Protein AF-A0A947QX89-F1 (afdb_monomer_lite)

pLDDT: mean 86.59, std 14.22, range [37.75, 97.88]

Radius of gyration: 25.09 Å; chains: 1; bounding box: 50×21×77 Å

Secondary structure (DSSP, 8-state):
-HHHHHHHHHHHHHHHHHHHHHHHHHHHHHHHHHTTPPPSSPTTPPPSS-TTTT-HHHHHHHHHTT--HHHHHHHTTS-HHHHHHHHHHHTTTTTTTT--

Structure (mmCIF, N/CA/C/O backbone):
data_AF-A0A947QX89-F1
#
_entry.id   AF-A0A947QX89-F1
#
loop_
_atom_site.group_PDB
_atom_site.id
_atom_site.type_symbol
_atom_site.label_atom_id
_atom_site.label_alt_id
_atom_site.label_comp_id
_atom_site.label_asym_id
_atom_site.label_entity_id
_atom_site.label_seq_id
_atom_site.pdbx_PDB_ins_code
_atom_site.Cartn_x
_atom_site.Cartn_y
_atom_site.Cartn_z
_atom_site.occupancy
_atom_site.B_iso_or_equiv
_atom_site.auth_seq_id
_atom_site.auth_comp_id
_atom_site.auth_asym_id
_atom_site.auth_atom_id
_atom_site.pdbx_PDB_model_num
ATOM 1 N N . MET A 1 1 ? 12.830 3.982 -47.488 1.00 55.09 1 MET A N 1
ATOM 2 C CA . MET A 1 1 ? 13.359 2.860 -46.670 1.00 55.09 1 MET A CA 1
ATOM 3 C C . MET A 1 1 ? 14.184 3.315 -45.463 1.00 55.09 1 MET A C 1
ATOM 5 O O . MET A 1 1 ? 14.110 2.654 -44.438 1.00 55.09 1 MET A O 1
ATOM 9 N N . ASN A 1 2 ? 14.902 4.443 -45.535 1.00 71.06 2 ASN A N 1
ATOM 10 C CA . ASN A 1 2 ? 15.847 4.878 -44.492 1.00 71.06 2 ASN A CA 1
ATOM 11 C C . ASN A 1 2 ? 15.210 5.233 -43.124 1.00 71.06 2 ASN A C 1
ATOM 13 O O . ASN A 1 2 ? 15.754 4.911 -42.073 1.00 71.06 2 ASN A O 1
ATOM 17 N N . SER A 1 3 ? 14.009 5.823 -43.112 1.00 82.25 3 SER A N 1
ATOM 18 C CA . SER A 1 3 ? 13.340 6.254 -41.871 1.00 82.25 3 SER A CA 1
ATOM 19 C C . SER A 1 3 ? 12.879 5.105 -40.962 1.00 82.25 3 SER A C 1
ATOM 21 O O . SER A 1 3 ? 12.904 5.249 -39.743 1.00 82.25 3 SER A O 1
ATOM 23 N N . LYS A 1 4 ? 12.497 3.948 -41.526 1.00 83.44 4 LYS A N 1
ATOM 24 C CA . LYS A 1 4 ? 12.044 2.781 -40.743 1.00 83.44 4 LYS A CA 1
ATOM 25 C C . LYS A 1 4 ? 13.196 2.104 -39.989 1.00 83.44 4 LYS A C 1
ATOM 27 O O . LYS A 1 4 ? 13.013 1.697 -38.848 1.00 83.44 4 LYS A O 1
ATOM 32 N N . VAL A 1 5 ? 14.377 2.022 -40.606 1.00 90.19 5 VAL A N 1
ATOM 33 C CA . VAL A 1 5 ? 15.581 1.439 -39.984 1.00 90.19 5 VAL A CA 1
ATOM 34 C C . VAL A 1 5 ? 16.107 2.344 -38.869 1.00 90.19 5 VAL A C 1
ATOM 36 O O . VAL A 1 5 ? 16.426 1.859 -37.788 1.00 90.19 5 VAL A O 1
ATOM 39 N N . LEU A 1 6 ? 16.116 3.663 -39.090 1.00 91.31 6 LEU A N 1
ATOM 40 C CA . LEU A 1 6 ? 16.498 4.634 -38.061 1.00 91.31 6 LEU A CA 1
ATOM 41 C C . LEU A 1 6 ? 15.557 4.588 -36.851 1.00 91.31 6 LEU A C 1
ATOM 43 O O . LEU A 1 6 ? 16.025 4.522 -35.718 1.00 91.31 6 LEU A O 1
ATOM 47 N N . ALA A 1 7 ? 14.240 4.553 -37.075 1.00 91.50 7 ALA A N 1
ATOM 48 C CA . ALA A 1 7 ? 13.265 4.436 -35.990 1.00 91.50 7 ALA A CA 1
ATOM 49 C C . ALA A 1 7 ? 13.464 3.153 -35.161 1.00 91.50 7 ALA A C 1
ATOM 51 O O . ALA A 1 7 ? 13.367 3.188 -33.935 1.00 91.50 7 ALA A O 1
ATOM 52 N N . PHE A 1 8 ? 13.800 2.036 -35.813 1.00 93.06 8 PHE A N 1
ATOM 53 C CA . PHE A 1 8 ? 14.114 0.780 -35.133 1.00 93.06 8 PHE A CA 1
ATOM 54 C C . PHE A 1 8 ? 15.395 0.876 -34.292 1.00 93.06 8 PHE A C 1
ATOM 56 O O . PHE A 1 8 ? 15.389 0.493 -33.123 1.00 93.06 8 PHE A O 1
ATOM 63 N N . ALA A 1 9 ? 16.469 1.449 -34.843 1.00 94.62 9 ALA A N 1
ATOM 64 C CA . ALA A 1 9 ? 17.724 1.643 -34.121 1.00 94.62 9 ALA A CA 1
ATOM 65 C C . ALA A 1 9 ? 17.549 2.546 -32.886 1.00 94.62 9 ALA A C 1
ATOM 67 O O . ALA A 1 9 ? 18.046 2.217 -31.810 1.00 94.62 9 ALA A O 1
ATOM 68 N N . PHE A 1 10 ? 16.794 3.644 -32.999 1.00 94.19 10 PHE A N 1
ATOM 69 C CA . PHE A 1 10 ? 16.482 4.498 -31.849 1.00 94.19 10 PHE A CA 1
ATOM 70 C C . PHE A 1 10 ? 15.597 3.794 -30.816 1.00 94.19 10 PHE A C 1
ATOM 72 O O . PHE A 1 10 ? 15.828 3.953 -29.619 1.00 94.19 10 PHE A O 1
ATOM 79 N N . GLY A 1 11 ? 14.631 2.980 -31.253 1.00 95.38 11 GLY A N 1
ATOM 80 C CA . GLY A 1 11 ? 13.810 2.165 -30.356 1.00 95.38 11 GLY A CA 1
ATOM 81 C C . GLY A 1 11 ? 14.643 1.184 -29.527 1.00 95.38 11 GLY A C 1
ATOM 82 O O . GLY A 1 11 ? 14.487 1.125 -28.308 1.00 95.38 11 GLY A O 1
ATOM 83 N N . LEU A 1 12 ? 15.578 0.477 -30.170 1.00 96.50 12 LEU A N 1
ATOM 84 C CA . LEU A 1 12 ? 16.503 -0.432 -29.488 1.00 96.50 12 LEU A CA 1
ATOM 85 C C . LEU A 1 12 ? 17.438 0.311 -28.530 1.00 96.50 12 LEU A C 1
ATOM 87 O O . LEU A 1 12 ? 17.596 -0.107 -27.384 1.00 96.50 12 LEU A O 1
ATOM 91 N N . SER A 1 13 ? 18.022 1.428 -28.967 1.00 96.44 13 SER A N 1
ATOM 92 C CA . SER A 1 13 ? 18.896 2.248 -28.121 1.00 96.44 13 SER A CA 1
ATOM 93 C C . SER A 1 13 ? 18.170 2.751 -26.872 1.00 96.44 13 SER A C 1
ATOM 95 O O . SER A 1 13 ? 18.695 2.619 -25.767 1.00 96.44 13 SER A O 1
ATOM 97 N N . ALA A 1 14 ? 16.935 3.242 -27.016 1.00 96.75 14 ALA A N 1
ATOM 98 C CA . ALA A 1 14 ? 16.117 3.696 -25.891 1.00 96.75 14 ALA A CA 1
ATOM 99 C C . ALA A 1 14 ? 15.760 2.555 -24.920 1.00 96.75 14 ALA A C 1
ATOM 101 O O . ALA A 1 14 ? 15.693 2.754 -23.703 1.00 96.75 14 ALA A O 1
ATOM 102 N N . GLU A 1 15 ? 15.533 1.341 -25.427 1.00 96.75 15 GLU A N 1
ATOM 103 C CA . GLU A 1 15 ? 15.290 0.177 -24.577 1.00 96.75 15 GLU A CA 1
ATOM 104 C C . GLU A 1 15 ? 16.544 -0.231 -23.791 1.00 96.75 15 GLU A C 1
ATOM 106 O O . GLU A 1 15 ? 16.460 -0.475 -22.583 1.00 96.75 15 GLU A O 1
ATOM 111 N N . ILE A 1 16 ? 17.704 -0.273 -24.453 1.00 96.94 16 ILE A N 1
ATOM 112 C CA . ILE A 1 16 ? 18.988 -0.585 -23.816 1.00 96.94 16 ILE A CA 1
ATOM 113 C C . ILE A 1 16 ? 19.294 0.445 -22.729 1.00 96.94 16 ILE A C 1
ATOM 115 O O . ILE A 1 16 ? 19.616 0.064 -21.605 1.00 96.94 16 ILE A O 1
ATOM 119 N N . GLU A 1 17 ? 19.124 1.735 -23.015 1.00 97.19 17 GLU A N 1
ATOM 120 C CA . GLU A 1 17 ? 19.342 2.803 -22.039 1.00 97.19 17 GLU A CA 1
ATOM 121 C C . GLU A 1 17 ? 18.461 2.622 -20.795 1.00 97.19 17 GLU A C 1
ATOM 123 O O . GLU A 1 17 ? 18.960 2.630 -19.666 1.00 97.19 17 GLU A O 1
ATOM 128 N N . ARG A 1 18 ? 17.158 2.364 -20.976 1.00 96.88 18 ARG A N 1
ATOM 129 C CA . ARG A 1 18 ? 16.239 2.108 -19.856 1.00 96.88 18 ARG A CA 1
ATOM 130 C C . ARG A 1 18 ? 16.696 0.918 -19.009 1.00 96.88 18 ARG A C 1
ATOM 132 O O . ARG A 1 18 ? 16.640 0.984 -17.777 1.00 96.88 18 ARG A O 1
ATOM 139 N N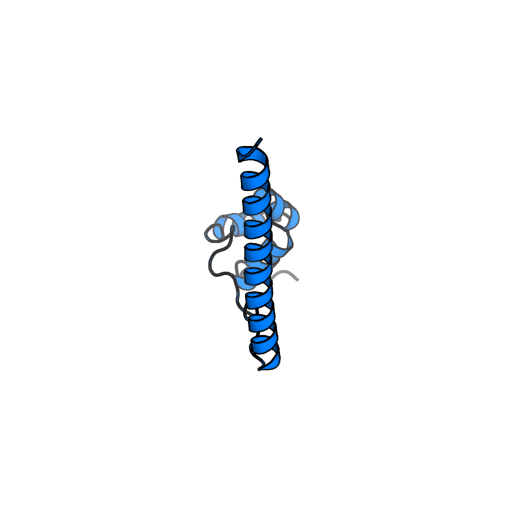 . ARG A 1 19 ? 17.152 -0.163 -19.651 1.00 97.31 19 ARG A N 1
ATOM 140 C CA . ARG A 1 19 ? 17.687 -1.349 -18.963 1.00 97.31 19 ARG A CA 1
ATOM 141 C C . ARG A 1 19 ? 18.960 -1.009 -18.183 1.00 97.31 19 ARG A C 1
ATOM 143 O O . ARG A 1 19 ? 19.048 -1.390 -17.019 1.00 97.31 19 ARG A O 1
ATOM 150 N N . LEU A 1 20 ? 19.886 -0.243 -18.763 1.00 97.62 20 LEU A N 1
ATOM 151 C CA . LEU A 1 20 ? 21.124 0.190 -18.103 1.00 97.62 20 LEU A CA 1
ATOM 152 C C . LEU A 1 20 ? 20.851 1.093 -16.890 1.00 97.62 20 LEU A C 1
ATOM 154 O O . LEU A 1 20 ? 21.456 0.911 -15.832 1.00 97.62 20 LEU A O 1
ATOM 158 N N . ILE A 1 21 ? 19.894 2.022 -16.994 1.00 97.12 21 ILE A N 1
ATOM 159 C CA . ILE A 1 21 ? 19.456 2.857 -15.863 1.00 97.12 21 ILE A CA 1
ATOM 160 C C . ILE A 1 21 ? 18.898 1.974 -14.741 1.00 97.12 21 ILE A C 1
ATOM 162 O O . ILE A 1 21 ? 19.280 2.121 -13.577 1.00 97.12 21 ILE A O 1
ATOM 166 N N . SER A 1 22 ? 18.026 1.022 -15.084 1.00 97.69 22 SER A N 1
ATOM 167 C CA . SER A 1 22 ? 17.460 0.082 -14.116 1.00 97.69 22 SER A CA 1
ATOM 168 C C . SER A 1 22 ? 18.552 -0.745 -13.429 1.00 97.69 22 SER A C 1
ATOM 170 O O . SER A 1 22 ? 18.624 -0.738 -12.199 1.00 97.69 22 SER A O 1
ATOM 172 N N . GLN A 1 23 ? 19.455 -1.366 -14.196 1.00 97.88 23 GLN A N 1
ATOM 173 C CA . GLN A 1 23 ? 20.585 -2.149 -13.678 1.00 97.88 23 GLN A CA 1
ATOM 174 C C . GLN A 1 23 ? 21.428 -1.339 -12.691 1.00 97.88 23 GLN A C 1
ATOM 176 O O . GLN A 1 23 ? 21.597 -1.755 -11.544 1.00 97.88 23 GLN A O 1
ATOM 181 N N . ARG A 1 24 ? 21.833 -0.123 -13.075 1.00 97.44 24 ARG A N 1
ATOM 182 C CA . ARG A 1 24 ? 22.610 0.779 -12.216 1.00 97.44 24 ARG A CA 1
ATOM 183 C C . ARG A 1 24 ? 21.916 1.059 -10.881 1.00 97.44 24 ARG A C 1
ATOM 185 O O . ARG A 1 24 ? 22.559 1.066 -9.829 1.00 97.44 24 ARG A O 1
ATOM 192 N N . THR A 1 25 ? 20.603 1.304 -10.893 1.00 97.06 25 THR A N 1
ATOM 193 C CA . THR A 1 25 ? 19.848 1.557 -9.652 1.00 97.06 25 THR A CA 1
ATOM 194 C C . THR A 1 25 ? 19.715 0.309 -8.784 1.00 97.06 25 THR A C 1
ATOM 196 O O . THR A 1 25 ? 19.873 0.400 -7.565 1.00 97.06 25 THR A O 1
ATOM 199 N N . MET A 1 26 ? 19.483 -0.859 -9.387 1.00 96.56 26 MET A N 1
ATOM 200 C CA . MET A 1 26 ? 19.376 -2.128 -8.667 1.00 96.56 26 MET A CA 1
ATOM 201 C C . MET A 1 26 ? 20.693 -2.501 -7.989 1.00 96.56 26 MET A C 1
ATOM 203 O O . MET A 1 26 ? 20.689 -2.849 -6.810 1.00 96.56 26 MET A O 1
ATOM 207 N N . GLU A 1 27 ? 21.819 -2.358 -8.686 1.00 97.12 27 GLU A N 1
ATOM 208 C CA . GLU A 1 27 ? 23.153 -2.604 -8.133 1.00 97.12 27 GLU A CA 1
ATOM 209 C C . GLU A 1 27 ? 23.464 -1.660 -6.965 1.00 97.12 27 GLU A C 1
ATOM 211 O O . GLU A 1 27 ? 23.902 -2.099 -5.897 1.00 97.12 27 GLU A O 1
ATOM 216 N N . ALA A 1 28 ? 23.154 -0.366 -7.110 1.00 96.56 28 ALA A N 1
ATOM 217 C CA . ALA A 1 28 ? 23.339 0.611 -6.041 1.00 96.56 28 ALA A CA 1
ATOM 218 C C . ALA A 1 28 ? 22.465 0.311 -4.806 1.00 96.56 28 ALA A C 1
ATOM 220 O O . ALA A 1 28 ? 22.926 0.468 -3.670 1.00 96.56 28 ALA A O 1
ATOM 221 N N . LEU A 1 29 ? 21.214 -0.125 -5.004 1.00 97.00 29 LEU A N 1
ATOM 222 C CA . LEU A 1 29 ? 20.318 -0.545 -3.922 1.00 97.00 29 LEU A CA 1
ATOM 223 C C . LEU A 1 29 ? 20.805 -1.836 -3.257 1.00 97.00 29 LEU A C 1
ATOM 225 O O . LEU A 1 29 ? 20.814 -1.917 -2.028 1.00 97.00 29 LEU A O 1
ATOM 229 N N . ALA A 1 30 ? 21.253 -2.817 -4.041 1.00 96.00 30 ALA A N 1
ATOM 230 C CA . ALA A 1 30 ? 21.813 -4.064 -3.536 1.00 96.00 30 ALA A CA 1
ATOM 231 C C . ALA A 1 30 ? 23.054 -3.803 -2.674 1.00 96.00 30 ALA A C 1
ATOM 233 O O . ALA A 1 30 ? 23.160 -4.351 -1.577 1.00 96.00 30 ALA A O 1
ATOM 234 N N . ARG A 1 31 ? 23.942 -2.902 -3.114 1.00 96.94 31 ARG A N 1
ATOM 235 C CA . ARG A 1 31 ? 25.096 -2.455 -2.326 1.00 96.94 31 ARG A CA 1
ATOM 236 C C . ARG A 1 31 ? 24.665 -1.805 -1.008 1.00 96.94 31 ARG A C 1
ATOM 238 O O . ARG A 1 31 ? 25.094 -2.259 0.045 1.00 96.94 31 ARG A O 1
ATOM 245 N N . LYS A 1 32 ? 23.743 -0.833 -1.037 1.00 95.75 32 LYS A N 1
ATOM 246 C CA . LYS A 1 32 ? 23.222 -0.183 0.186 1.00 95.75 32 LYS A CA 1
ATOM 247 C C . LYS A 1 32 ? 22.581 -1.177 1.159 1.00 95.75 32 LYS A C 1
ATOM 249 O O . LYS A 1 32 ? 22.731 -1.040 2.369 1.00 95.75 32 LYS A O 1
ATOM 254 N N . LYS A 1 33 ? 21.875 -2.187 0.644 1.00 94.81 33 LYS A N 1
ATOM 255 C CA . LYS A 1 33 ? 21.302 -3.262 1.462 1.00 94.81 33 LYS A CA 1
ATOM 256 C C . LYS A 1 33 ? 22.396 -4.124 2.108 1.00 94.81 33 LYS A C 1
ATOM 258 O O . LYS A 1 33 ? 22.257 -4.458 3.280 1.00 94.81 33 LYS A O 1
ATOM 263 N N . LYS A 1 34 ? 23.474 -4.449 1.378 1.00 95.19 34 LYS A N 1
ATOM 264 C CA . LYS A 1 34 ? 24.652 -5.167 1.912 1.00 95.19 34 LYS A CA 1
ATOM 265 C C . LYS A 1 34 ? 25.395 -4.358 2.981 1.00 95.19 34 LYS A C 1
ATOM 267 O O . LYS A 1 34 ? 25.819 -4.931 3.971 1.00 95.19 34 LYS A O 1
ATOM 272 N N . GLU A 1 35 ? 25.465 -3.038 2.830 1.00 96.25 35 GLU A N 1
ATOM 273 C CA . GLU A 1 35 ? 25.996 -2.099 3.836 1.00 96.25 35 GLU A CA 1
ATOM 274 C C . GLU A 1 35 ? 25.092 -1.970 5.085 1.00 96.25 35 GLU A C 1
ATOM 276 O O . GLU A 1 35 ? 25.373 -1.184 5.985 1.00 96.25 35 GLU A O 1
ATOM 281 N N . GLY A 1 36 ? 23.975 -2.705 5.153 1.00 92.44 36 GLY A N 1
ATOM 282 C CA . GLY A 1 36 ? 23.065 -2.705 6.300 1.00 92.44 36 GLY A CA 1
ATOM 283 C C . GLY A 1 36 ? 22.039 -1.568 6.299 1.00 92.44 36 GLY A C 1
ATOM 284 O O . GLY A 1 36 ? 21.228 -1.460 7.224 1.00 92.44 36 GLY A O 1
ATOM 285 N N . LYS A 1 37 ? 22.000 -0.731 5.253 1.00 92.12 37 LYS A N 1
ATOM 286 C CA . LYS A 1 37 ? 20.983 0.318 5.133 1.00 92.12 37 LYS A CA 1
ATOM 287 C C . LYS A 1 37 ? 19.618 -0.308 4.840 1.00 92.12 37 LYS A C 1
ATOM 289 O O . LYS A 1 37 ? 19.425 -0.991 3.834 1.00 92.12 37 LYS A O 1
ATOM 294 N N . LYS A 1 38 ? 18.634 -0.029 5.701 1.00 89.88 38 LYS A N 1
ATOM 295 C CA . LYS A 1 38 ? 17.241 -0.449 5.487 1.00 89.88 38 LYS A CA 1
ATOM 296 C C . LYS A 1 38 ? 16.655 0.297 4.288 1.00 89.88 38 LYS A C 1
ATOM 298 O O . LYS A 1 38 ? 16.610 1.526 4.277 1.00 89.88 38 LYS A O 1
ATOM 303 N N . LEU A 1 39 ? 16.209 -0.459 3.289 1.00 90.81 39 LEU A N 1
ATOM 304 C CA . LEU A 1 39 ? 15.460 0.062 2.149 1.00 90.81 39 LEU A CA 1
ATOM 305 C C . LEU A 1 39 ? 13.959 0.075 2.469 1.00 90.81 39 LEU A C 1
ATOM 307 O O . LEU A 1 39 ? 13.472 -0.761 3.230 1.00 90.81 39 LEU A O 1
ATOM 311 N N . GLY A 1 40 ? 13.226 1.004 1.857 1.00 90.75 40 GLY A N 1
ATOM 312 C CA . GLY A 1 40 ? 11.781 1.138 2.035 1.00 90.75 40 GLY A CA 1
ATOM 313 C C . GLY A 1 40 ? 11.379 1.965 3.259 1.00 90.75 40 GLY A C 1
ATOM 314 O O . GLY A 1 40 ? 12.149 2.771 3.781 1.00 90.75 40 GLY A O 1
ATOM 315 N N . ARG A 1 41 ? 10.123 1.803 3.687 1.00 90.50 41 ARG A N 1
ATOM 316 C CA . ARG A 1 41 ? 9.530 2.583 4.779 1.00 90.50 41 ARG A CA 1
ATOM 317 C C . ARG A 1 41 ? 10.120 2.165 6.136 1.00 90.50 41 ARG A C 1
ATOM 319 O O . ARG A 1 41 ? 10.173 0.968 6.420 1.00 90.50 41 ARG A O 1
ATOM 326 N N . PRO A 1 42 ? 10.511 3.115 7.005 1.00 89.44 42 PRO A N 1
ATOM 327 C CA . PRO A 1 42 ? 11.045 2.782 8.320 1.00 89.44 42 PRO A CA 1
ATOM 328 C C . PRO A 1 42 ? 10.024 2.028 9.183 1.00 89.44 42 PRO A C 1
ATOM 330 O O . PRO A 1 42 ? 8.826 2.330 9.176 1.00 89.44 42 PRO A O 1
ATOM 333 N N . LYS A 1 43 ? 10.509 1.042 9.950 1.00 84.38 43 LYS A N 1
ATOM 334 C CA . LYS A 1 43 ? 9.682 0.235 10.860 1.00 84.38 43 LYS A CA 1
ATOM 335 C C . LYS A 1 43 ? 8.996 1.143 11.883 1.00 84.38 43 LYS A C 1
ATOM 337 O O . LYS A 1 43 ? 9.635 2.018 12.454 1.00 84.38 43 LYS A O 1
ATOM 342 N N . GLY A 1 44 ? 7.701 0.925 12.104 1.00 82.38 44 GLY A N 1
ATOM 343 C CA . GLY A 1 44 ? 6.903 1.703 13.057 1.00 82.38 44 GLY A CA 1
ATOM 344 C C . GLY A 1 44 ? 6.496 3.094 12.565 1.00 82.38 44 GLY A C 1
ATOM 345 O O . GLY A 1 44 ? 5.725 3.768 13.238 1.00 82.38 44 GLY A O 1
ATOM 346 N N . SER A 1 45 ? 6.947 3.527 11.383 1.00 81.31 45 SER A N 1
ATOM 347 C CA . SER A 1 45 ? 6.494 4.793 10.815 1.00 81.31 45 SER A CA 1
ATOM 348 C C . SER A 1 45 ? 5.036 4.686 10.389 1.00 81.31 45 SER A C 1
ATOM 350 O O . SER A 1 45 ? 4.688 3.897 9.507 1.00 81.31 45 SER A O 1
ATOM 352 N N . LEU A 1 46 ? 4.184 5.508 10.994 1.00 79.25 46 LEU A N 1
ATOM 353 C CA . LEU A 1 46 ? 2.763 5.636 10.684 1.00 79.25 46 LEU A CA 1
ATOM 354 C C . LEU A 1 46 ? 2.531 6.778 9.696 1.00 79.25 46 LEU A C 1
ATOM 356 O O . LEU A 1 46 ? 3.309 7.728 9.619 1.00 79.25 46 LEU A O 1
ATOM 360 N N . THR A 1 47 ? 1.487 6.657 8.877 1.00 81.56 47 THR A N 1
ATOM 361 C CA . THR A 1 47 ? 1.205 7.680 7.868 1.00 81.56 47 THR A CA 1
ATOM 362 C C . THR A 1 47 ? 0.581 8.862 8.595 1.00 81.56 47 THR A C 1
ATOM 364 O O . THR A 1 47 ? -0.446 8.691 9.246 1.00 81.56 47 THR A O 1
ATOM 367 N N . LYS A 1 48 ? 1.198 10.046 8.501 1.00 79.31 48 LYS A N 1
ATOM 368 C CA . LYS A 1 48 ? 0.714 11.254 9.194 1.00 79.31 48 LYS A CA 1
ATOM 369 C C . LYS A 1 48 ? -0.709 11.627 8.763 1.00 79.31 48 LYS A C 1
ATOM 371 O O . LYS A 1 48 ? -1.533 11.976 9.602 1.00 79.31 48 LYS A O 1
ATOM 376 N N . ILE A 1 49 ? -0.981 11.503 7.464 1.00 84.31 49 ILE A N 1
ATOM 377 C CA . ILE A 1 49 ? -2.262 11.831 6.838 1.00 84.31 49 ILE A CA 1
ATOM 378 C C . ILE A 1 49 ? -2.806 10.571 6.171 1.00 84.31 49 ILE A C 1
ATOM 380 O O . ILE A 1 49 ? -2.165 9.971 5.311 1.00 84.31 49 ILE A O 1
ATOM 384 N N . THR A 1 50 ? -3.992 10.156 6.587 1.00 87.44 50 THR A N 1
ATOM 385 C CA . THR A 1 50 ? -4.726 9.025 6.018 1.00 87.44 50 THR A CA 1
ATOM 386 C C . THR A 1 50 ? -6.035 9.525 5.419 1.00 87.44 50 THR A C 1
ATOM 388 O O . THR A 1 50 ? -6.471 10.631 5.719 1.00 87.44 50 THR A O 1
ATOM 391 N N . LYS A 1 51 ? -6.721 8.688 4.634 1.00 88.06 51 LYS A N 1
ATOM 392 C CA . LYS A 1 51 ? -8.069 8.998 4.117 1.00 88.06 51 LYS A CA 1
ATOM 393 C C . LYS A 1 51 ? -9.112 9.280 5.214 1.00 88.06 51 LYS A C 1
ATOM 395 O O . LYS A 1 51 ? -10.168 9.829 4.920 1.00 88.06 51 LYS A O 1
ATOM 400 N N . LEU A 1 52 ? -8.831 8.855 6.447 1.00 88.44 52 LEU A N 1
ATOM 401 C CA . LEU A 1 52 ? -9.700 9.012 7.615 1.00 88.44 52 LEU A CA 1
ATOM 402 C C . LEU A 1 52 ? -9.283 10.194 8.505 1.00 88.44 52 LEU A C 1
ATOM 404 O O . LEU A 1 52 ? -9.982 10.521 9.459 1.00 88.44 52 LEU A O 1
ATOM 408 N N . THR A 1 53 ? -8.154 10.846 8.210 1.00 88.56 53 THR A N 1
ATOM 409 C CA . THR A 1 53 ? -7.701 12.027 8.952 1.00 88.56 53 THR A CA 1
ATOM 410 C C . THR A 1 53 ? -8.727 13.152 8.800 1.00 88.56 53 THR A C 1
ATOM 412 O O . THR A 1 53 ? -9.138 13.456 7.684 1.00 88.56 53 THR A O 1
ATOM 415 N N . GLY A 1 54 ? -9.164 13.734 9.921 1.00 88.56 54 GLY A N 1
ATOM 416 C CA . GLY A 1 54 ? -10.228 14.747 9.959 1.00 88.56 54 GLY A CA 1
ATOM 417 C C . GLY A 1 54 ? -11.659 14.192 9.997 1.00 88.56 54 GLY A C 1
ATOM 418 O O . GLY A 1 54 ? -12.597 14.961 10.160 1.00 88.56 54 GLY A O 1
ATOM 41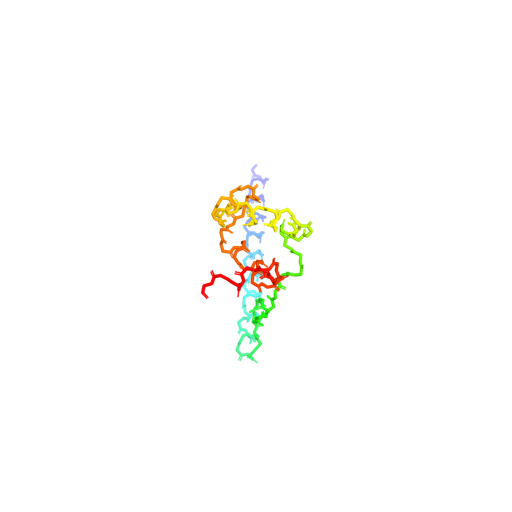9 N N . LYS A 1 55 ? -11.849 12.868 9.903 1.00 89.56 55 LYS A N 1
ATOM 420 C CA . LYS A 1 55 ? -13.167 12.202 9.989 1.00 89.56 55 LYS A CA 1
ATOM 421 C C . LYS A 1 55 ? -13.415 11.544 11.348 1.00 89.56 55 LYS A C 1
ATOM 423 O O . LYS A 1 55 ? -14.215 10.623 11.479 1.00 89.56 55 LYS A O 1
ATOM 428 N N . GLU A 1 56 ? -12.691 11.992 12.366 1.00 88.75 56 GLU A N 1
ATOM 429 C CA . GLU A 1 56 ? -12.638 11.363 13.690 1.00 88.75 56 GLU A CA 1
ATOM 430 C C . GLU A 1 56 ? -14.004 11.402 14.382 1.00 88.75 56 GLU A C 1
ATOM 432 O O . GLU A 1 56 ? -14.475 10.373 14.862 1.00 88.75 56 GLU A O 1
ATOM 437 N N . ASN A 1 57 ? -14.684 12.550 14.331 1.00 88.31 57 ASN A N 1
ATOM 438 C CA . ASN A 1 57 ? -16.014 12.733 14.917 1.00 88.31 57 ASN A CA 1
ATOM 439 C C . ASN A 1 57 ? -17.083 11.875 1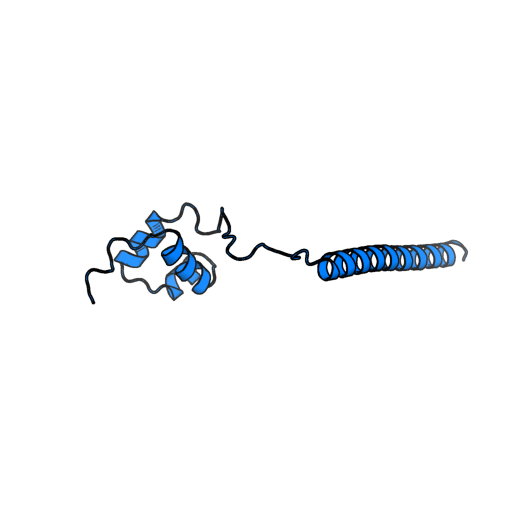4.227 1.00 88.31 57 ASN A C 1
ATOM 441 O O . ASN A 1 57 ? -17.929 11.283 14.891 1.00 88.31 57 ASN A O 1
ATOM 445 N N . GLU A 1 58 ? -17.031 11.771 12.898 1.00 91.06 58 GLU A N 1
ATOM 446 C CA . GLU A 1 58 ? -17.979 10.967 12.122 1.00 91.06 58 GLU A CA 1
ATOM 447 C C . GLU A 1 58 ? -17.803 9.471 12.416 1.00 91.06 58 GLU A C 1
ATOM 449 O O . GLU A 1 58 ? -18.773 8.754 12.657 1.00 91.06 58 GLU A O 1
ATOM 454 N N . ILE A 1 59 ? -16.552 9.004 12.478 1.00 89.88 59 ILE A N 1
ATOM 455 C CA . ILE A 1 59 ? -16.231 7.625 12.859 1.00 89.88 59 ILE A CA 1
ATOM 456 C C . ILE A 1 59 ? -16.679 7.351 14.298 1.00 89.88 59 ILE A C 1
ATOM 458 O O . ILE A 1 59 ? -17.251 6.294 14.551 1.00 89.88 59 ILE A O 1
ATOM 462 N N . LYS A 1 60 ? -16.474 8.296 15.225 1.00 89.25 60 LYS A N 1
ATOM 463 C CA . LYS A 1 60 ? -16.932 8.175 16.614 1.00 89.25 60 LYS A CA 1
ATOM 464 C C . LYS A 1 60 ? -18.455 8.027 16.695 1.00 89.25 60 LYS A C 1
ATOM 466 O O . LYS A 1 60 ? -18.930 7.077 17.308 1.00 89.25 60 LYS A O 1
ATOM 471 N N . LEU A 1 61 ? -19.209 8.871 15.989 1.00 90.44 61 LEU A N 1
ATOM 472 C CA . LEU A 1 61 ? -20.673 8.794 15.932 1.00 90.44 61 LEU A CA 1
ATOM 473 C C . LEU A 1 61 ? -21.164 7.452 15.363 1.00 90.44 61 LEU A C 1
ATOM 475 O O . LEU A 1 61 ? -22.139 6.878 15.847 1.00 90.44 61 LEU A O 1
ATOM 479 N N . LEU A 1 62 ? -20.502 6.931 14.326 1.00 90.81 62 LEU A N 1
ATOM 480 C CA . LEU A 1 62 ? -20.841 5.626 13.750 1.00 90.81 62 LEU A CA 1
ATOM 481 C C . LEU A 1 62 ? -20.561 4.479 14.732 1.00 90.81 62 LEU A C 1
ATOM 483 O O . LEU A 1 62 ? -21.346 3.532 14.802 1.00 90.81 62 LEU A O 1
ATOM 487 N N . LEU A 1 63 ? -19.480 4.568 15.509 1.00 89.00 63 LEU A N 1
ATOM 488 C CA . LEU A 1 63 ? -19.165 3.592 16.554 1.00 89.00 63 LEU A CA 1
ATOM 489 C C . LEU A 1 63 ? -20.178 3.643 17.707 1.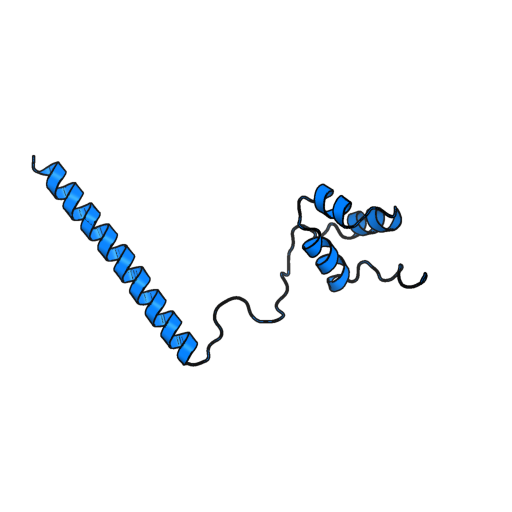00 89.00 63 LEU A C 1
ATOM 491 O O . LEU A 1 63 ? -20.641 2.590 18.137 1.00 89.00 63 LEU A O 1
ATOM 495 N N . GLU A 1 64 ? -20.584 4.837 18.151 1.00 88.69 64 GLU A N 1
ATOM 496 C CA . GLU A 1 64 ? -21.634 5.028 19.169 1.00 88.69 64 GLU A CA 1
ATOM 497 C C . GLU A 1 64 ? -22.976 4.431 18.720 1.00 88.69 64 GLU A C 1
ATOM 499 O O . GLU A 1 64 ? -23.669 3.773 19.494 1.00 88.69 64 GLU A O 1
ATOM 504 N N . LYS A 1 65 ? -23.300 4.551 17.427 1.00 91.50 65 LYS A N 1
ATOM 505 C CA . LYS A 1 65 ? -24.468 3.908 16.800 1.00 91.50 65 LYS A CA 1
ATOM 506 C C . LYS A 1 65 ? -24.317 2.390 16.604 1.00 91.50 65 LYS A C 1
ATOM 508 O O . LYS A 1 65 ? -25.137 1.785 15.916 1.00 91.50 65 LYS A O 1
ATOM 513 N N . LYS A 1 66 ? -23.275 1.764 17.167 1.00 89.12 66 LYS A N 1
ATOM 514 C CA . LYS A 1 66 ? -22.949 0.330 17.041 1.00 89.12 66 LYS A CA 1
ATOM 515 C C . LYS A 1 66 ? -22.798 -0.142 15.588 1.00 89.12 66 LYS A C 1
ATOM 517 O O . LYS A 1 66 ? -22.995 -1.319 15.278 1.00 89.12 66 LYS A O 1
ATOM 522 N N . VAL A 1 67 ? -22.412 0.753 14.674 1.00 90.56 67 VAL A N 1
ATOM 523 C CA . VAL A 1 67 ? -22.135 0.380 13.284 1.00 90.56 67 VAL A CA 1
ATOM 524 C C . VAL A 1 67 ? -20.853 -0.448 13.239 1.00 90.56 67 VAL A C 1
ATOM 526 O O . VAL A 1 67 ? -19.807 -0.057 13.755 1.00 90.56 67 VAL A O 1
ATOM 529 N N . SER A 1 68 ? -20.914 -1.609 12.585 1.00 92.06 68 SER A N 1
ATOM 530 C CA . SER A 1 68 ? -19.746 -2.486 12.477 1.00 92.06 68 SER A CA 1
ATOM 531 C C . SER A 1 68 ? -18.573 -1.804 11.760 1.00 92.06 68 SER A C 1
ATOM 533 O O . SER A 1 68 ? -18.748 -1.102 10.761 1.00 92.06 68 SER A O 1
ATOM 535 N N . VAL A 1 69 ? -17.342 -2.106 12.187 1.00 91.56 69 VAL A N 1
ATOM 536 C CA . VAL A 1 69 ? -16.106 -1.603 11.549 1.00 91.56 69 VAL A CA 1
ATOM 537 C C . VAL A 1 69 ? -16.072 -1.908 10.043 1.00 91.56 69 VAL A C 1
ATOM 539 O O . VAL A 1 69 ? -15.561 -1.116 9.256 1.00 91.56 69 VAL A O 1
ATOM 542 N N . SER A 1 70 ? -16.646 -3.039 9.619 1.00 93.06 70 SER A N 1
ATOM 543 C CA . SER A 1 70 ? -16.760 -3.413 8.204 1.00 93.06 70 SER A CA 1
ATOM 544 C C . SER A 1 70 ? -17.721 -2.513 7.420 1.00 93.06 70 SER A C 1
ATOM 546 O O . SER A 1 70 ? -17.488 -2.250 6.244 1.00 93.06 70 SER A O 1
ATOM 548 N N . ALA A 1 71 ? -18.811 -2.053 8.037 1.00 94.31 71 ALA A N 1
ATOM 549 C CA . ALA A 1 71 ? -19.728 -1.100 7.416 1.00 94.31 71 ALA A CA 1
ATOM 550 C C . ALA A 1 71 ? -19.101 0.299 7.340 1.00 94.31 71 ALA A C 1
ATOM 552 O O . ALA A 1 71 ?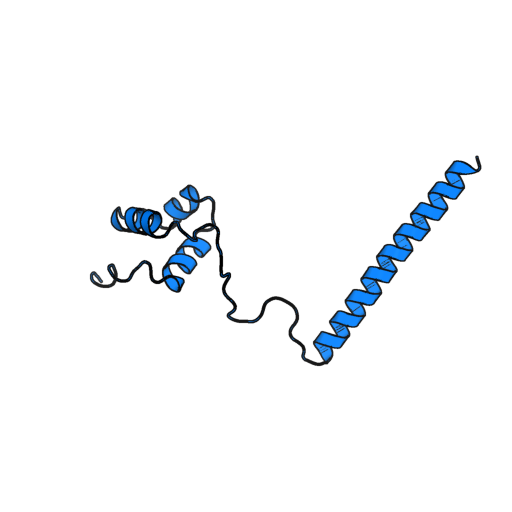 -19.127 0.907 6.275 1.00 94.31 71 ALA A O 1
ATOM 553 N N . ILE A 1 72 ? -18.428 0.747 8.405 1.00 93.19 72 ILE A N 1
ATOM 554 C CA . ILE A 1 72 ? -17.661 2.006 8.420 1.00 93.19 72 ILE A CA 1
ATOM 555 C C . ILE A 1 72 ? -16.612 2.016 7.297 1.00 93.19 72 ILE A C 1
ATOM 557 O O . ILE A 1 72 ? -16.475 2.987 6.558 1.00 93.19 72 ILE A O 1
ATOM 561 N N . ALA A 1 73 ? -15.906 0.901 7.112 1.00 95.06 73 ALA A N 1
ATOM 562 C CA . ALA A 1 73 ? -14.920 0.752 6.048 1.00 95.06 73 ALA A CA 1
ATOM 563 C C . ALA A 1 73 ? -15.525 0.904 4.642 1.00 95.06 73 ALA A C 1
ATOM 565 O O . ALA A 1 73 ? -14.927 1.562 3.792 1.00 95.06 73 ALA A O 1
ATOM 566 N N . ARG A 1 74 ? -16.728 0.354 4.419 1.00 96.44 74 ARG A N 1
ATOM 567 C CA . ARG A 1 74 ? -17.472 0.512 3.159 1.00 96.44 74 ARG A CA 1
ATOM 568 C C . ARG A 1 74 ? -17.910 1.958 2.931 1.00 96.44 74 ARG A C 1
ATOM 570 O O . ARG A 1 74 ? -17.714 2.455 1.830 1.00 96.44 74 ARG A O 1
ATOM 577 N N . ILE A 1 75 ? -18.415 2.636 3.965 1.00 94.25 75 ILE A N 1
ATOM 578 C CA . ILE A 1 75 ? -18.825 4.052 3.901 1.00 94.25 75 ILE A CA 1
ATOM 579 C C . ILE A 1 75 ? -17.652 4.938 3.460 1.00 94.25 75 ILE A C 1
ATOM 581 O O . ILE A 1 75 ? -17.803 5.786 2.586 1.00 94.25 75 ILE A O 1
ATOM 585 N N . PHE A 1 76 ? -16.460 4.709 4.016 1.00 93.56 76 PHE A N 1
ATOM 586 C CA . PHE A 1 76 ? -15.276 5.516 3.708 1.00 93.56 76 PHE A CA 1
ATOM 587 C C . PHE A 1 76 ? -14.413 4.984 2.553 1.00 93.56 76 PHE A C 1
ATOM 589 O O . PHE A 1 76 ? -13.367 5.569 2.263 1.00 93.56 76 PHE A O 1
ATOM 596 N N . GLY A 1 77 ? -14.808 3.888 1.897 1.00 94.75 77 GLY A N 1
ATOM 597 C CA . GLY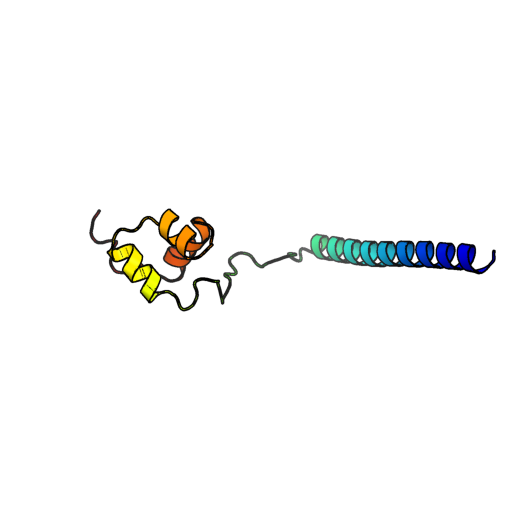 A 1 77 ? -14.058 3.298 0.782 1.00 94.75 77 GLY A CA 1
ATOM 598 C C . GLY A 1 77 ? -12.637 2.855 1.162 1.00 94.75 77 GLY A C 1
ATOM 599 O O . GLY A 1 77 ? -11.686 3.049 0.399 1.00 94.75 77 GLY A O 1
ATOM 600 N N . VAL A 1 78 ? -12.464 2.307 2.368 1.00 94.81 78 VAL A N 1
ATOM 601 C CA . VAL A 1 78 ? -11.175 1.828 2.894 1.00 94.81 78 VAL A CA 1
ATOM 602 C C . VAL A 1 78 ? -11.261 0.371 3.336 1.00 94.81 78 VAL A C 1
ATOM 604 O O . VAL A 1 78 ? -12.337 -0.197 3.492 1.00 94.81 78 VAL A O 1
ATOM 607 N N . ASN A 1 79 ? -10.110 -0.256 3.576 1.00 94.25 79 ASN A N 1
ATOM 608 C CA . ASN A 1 79 ? -10.077 -1.589 4.165 1.00 94.25 79 ASN A CA 1
ATOM 609 C C . ASN A 1 79 ? -10.500 -1.526 5.649 1.00 94.25 79 ASN A C 1
ATOM 611 O O . ASN A 1 79 ? -10.114 -0.608 6.376 1.00 94.25 79 ASN A O 1
ATOM 615 N N . ARG A 1 80 ? -11.234 -2.537 6.134 1.00 92.31 80 ARG A N 1
ATOM 616 C CA . ARG A 1 80 ? -11.590 -2.700 7.558 1.00 92.31 80 ARG A CA 1
ATOM 617 C C . ARG A 1 80 ? -10.379 -2.574 8.487 1.00 92.31 80 ARG A C 1
ATOM 619 O O . ARG A 1 80 ? -10.491 -1.983 9.559 1.00 92.31 80 ARG A O 1
ATOM 626 N N . LEU A 1 81 ? -9.222 -3.103 8.084 1.00 91.69 81 LEU A N 1
ATOM 627 C CA . LEU A 1 81 ? -7.976 -3.002 8.846 1.00 91.69 81 LEU A CA 1
ATOM 628 C C . LEU A 1 81 ? -7.493 -1.558 8.968 1.00 91.69 81 LEU A C 1
ATOM 630 O O . LEU A 1 81 ? -6.987 -1.185 10.019 1.00 91.69 81 LEU A O 1
ATOM 634 N N . THR A 1 82 ? -7.692 -0.733 7.938 1.00 90.75 82 THR A N 1
ATOM 635 C CA . THR A 1 82 ? -7.380 0.699 7.989 1.00 90.75 82 THR A CA 1
ATOM 636 C C . THR A 1 82 ? -8.228 1.397 9.044 1.00 90.75 82 THR A C 1
ATOM 638 O O . THR A 1 82 ? -7.678 2.153 9.835 1.00 90.75 82 THR A O 1
ATOM 641 N N . VAL A 1 83 ? -9.529 1.095 9.118 1.00 90.88 83 VAL A N 1
ATOM 642 C CA . VAL A 1 83 ? -10.422 1.649 10.151 1.00 90.88 83 VAL A CA 1
ATOM 643 C C . VAL A 1 83 ? -10.011 1.164 11.541 1.00 90.88 83 VAL A C 1
ATOM 645 O O . VAL A 1 83 ? -9.829 1.975 12.441 1.00 90.88 83 VAL A O 1
ATOM 648 N N . ARG A 1 84 ? -9.779 -0.143 11.721 1.00 89.50 84 ARG A N 1
ATOM 649 C CA . ARG A 1 84 ? -9.332 -0.714 13.004 1.00 89.50 84 ARG A CA 1
ATOM 650 C C . ARG A 1 84 ? -7.999 -0.116 13.468 1.00 89.50 84 ARG A C 1
ATOM 652 O O . ARG A 1 84 ? -7.835 0.192 14.644 1.00 89.50 84 ARG A O 1
ATOM 659 N N . HIS A 1 85 ? -7.049 0.047 12.552 1.00 88.44 85 HIS A N 1
ATOM 660 C CA . HIS A 1 85 ? -5.759 0.659 12.843 1.00 88.44 85 HIS A CA 1
ATOM 661 C C . HIS A 1 85 ? -5.910 2.142 13.188 1.00 88.44 85 HIS A C 1
ATOM 663 O O . HIS A 1 85 ? -5.336 2.594 14.170 1.00 88.44 85 HIS A O 1
ATOM 669 N N . PHE A 1 86 ? -6.726 2.877 12.430 1.00 88.25 86 PHE A N 1
ATOM 670 C CA . PHE A 1 86 ? -7.025 4.281 12.693 1.00 88.25 86 PHE A CA 1
ATOM 671 C C . PHE A 1 86 ? -7.620 4.479 14.088 1.00 88.25 86 PHE A C 1
ATOM 673 O O . PHE A 1 86 ? -7.112 5.291 14.853 1.00 88.25 86 PHE A O 1
ATOM 680 N N . ILE A 1 87 ? -8.609 3.661 14.452 1.00 86.88 87 ILE A N 1
ATOM 681 C CA . ILE A 1 87 ? -9.216 3.637 15.783 1.00 86.88 87 ILE A CA 1
ATOM 682 C C . ILE A 1 87 ? -8.156 3.411 16.876 1.00 86.88 87 ILE A C 1
ATOM 684 O O . ILE A 1 87 ? -8.068 4.201 17.814 1.00 86.88 87 ILE A O 1
ATOM 688 N N . LYS A 1 88 ? -7.317 2.374 16.725 1.00 84.38 88 LYS A N 1
ATOM 689 C CA . LYS A 1 88 ? -6.274 2.010 17.701 1.00 84.38 88 LYS A CA 1
ATOM 690 C C . LYS A 1 88 ? -5.196 3.087 17.847 1.00 84.38 88 LYS A C 1
ATOM 692 O O . LYS A 1 88 ? -4.688 3.318 18.935 1.00 84.38 88 LYS A O 1
ATOM 697 N N . THR A 1 89 ? -4.801 3.714 16.745 1.00 80.50 89 THR A N 1
ATOM 698 C CA . THR A 1 89 ? -3.679 4.660 16.704 1.00 80.50 89 THR A CA 1
ATOM 699 C C . THR A 1 89 ? -4.083 6.080 17.086 1.00 80.50 89 THR A C 1
ATOM 701 O O . THR A 1 89 ? -3.279 6.796 17.674 1.00 80.50 89 THR A O 1
ATOM 704 N N . LYS A 1 90 ? -5.299 6.510 16.735 1.00 74.31 90 LYS A N 1
ATOM 705 C CA . LYS A 1 90 ? -5.806 7.863 17.016 1.00 74.31 90 LYS A CA 1
ATOM 706 C C . LYS A 1 90 ? -6.633 7.947 18.296 1.00 74.31 90 LYS A C 1
ATOM 708 O O . LYS A 1 90 ? -7.180 9.002 18.580 1.00 74.31 90 LYS A O 1
ATOM 713 N N . ASN A 1 91 ? -6.693 6.852 19.057 1.00 64.56 91 ASN A N 1
ATOM 714 C CA . ASN A 1 91 ? -7.391 6.751 20.334 1.00 64.56 91 ASN A CA 1
ATOM 715 C C . ASN A 1 91 ? -8.817 7.326 20.289 1.00 64.56 91 ASN A C 1
ATOM 717 O O . ASN A 1 91 ? -9.275 8.001 21.206 1.00 64.56 91 ASN A O 1
ATOM 721 N N . VAL A 1 92 ? -9.535 7.044 19.194 1.00 63.66 92 VAL A N 1
ATOM 722 C CA . VAL A 1 92 ? -10.932 7.480 18.988 1.00 63.66 92 VAL A CA 1
ATOM 723 C C . VAL A 1 92 ? -11.882 6.771 19.977 1.00 63.66 92 VAL A C 1
ATOM 725 O O . VAL A 1 92 ? -13.076 7.048 20.013 1.00 63.66 92 VAL A O 1
ATOM 728 N N . LEU A 1 93 ? -11.349 5.860 20.800 1.00 57.81 93 LEU A N 1
ATOM 729 C CA . LEU A 1 93 ? -12.071 4.885 21.608 1.00 57.81 93 LEU A CA 1
ATOM 730 C C . LEU A 1 93 ? -11.867 5.047 23.126 1.00 57.81 93 LEU A C 1
ATOM 732 O O . LEU A 1 93 ? -12.129 4.105 23.857 1.00 57.81 93 LEU A O 1
ATOM 736 N N . LEU A 1 94 ? -11.491 6.230 23.631 1.00 51.91 94 LEU A N 1
ATOM 737 C CA . LEU A 1 94 ? -11.386 6.494 25.085 1.00 51.91 94 LEU A CA 1
ATOM 738 C C . LEU A 1 94 ? -12.709 6.373 25.884 1.00 51.91 94 LEU A C 1
ATOM 740 O O . LEU A 1 94 ? -12.751 6.771 27.041 1.00 51.91 94 LEU A O 1
ATOM 744 N N . LEU A 1 95 ? -13.798 5.857 25.308 1.00 46.66 95 LEU A N 1
ATOM 745 C CA . LEU A 1 95 ? -15.103 5.773 25.977 1.00 46.66 95 LEU A CA 1
ATOM 746 C C . LEU A 1 95 ? -15.843 4.439 25.808 1.00 46.66 95 LEU A C 1
ATOM 748 O O . LEU A 1 95 ? -16.972 4.338 26.274 1.00 46.66 95 LEU A O 1
ATOM 752 N N . VAL A 1 96 ? -15.256 3.421 25.166 1.00 48.06 96 VAL A N 1
ATOM 753 C CA . VAL A 1 96 ? -15.959 2.131 24.963 1.00 48.06 96 VAL A CA 1
ATOM 754 C C . VAL A 1 96 ? -15.315 0.961 25.719 1.00 48.06 96 VAL A C 1
ATOM 756 O O . VAL A 1 96 ? -15.912 -0.104 25.787 1.00 48.06 96 VAL A O 1
ATOM 759 N N . ASP A 1 97 ? -14.186 1.175 26.402 1.00 44.50 97 ASP A N 1
ATOM 760 C CA . ASP A 1 97 ? -13.554 0.176 27.287 1.00 44.50 97 ASP A CA 1
ATOM 761 C C . ASP A 1 97 ? -14.201 0.121 28.697 1.00 44.50 97 ASP A C 1
ATOM 763 O O . ASP A 1 97 ? -13.539 -0.189 29.681 1.00 44.50 97 ASP A O 1
ATOM 767 N N . LEU A 1 98 ? -15.494 0.450 28.824 1.00 40.47 98 LEU A N 1
ATOM 768 C CA . LEU A 1 98 ? -16.244 0.406 30.095 1.00 40.47 98 LEU A CA 1
ATOM 769 C C . LEU A 1 98 ? -17.368 -0.642 30.112 1.00 40.47 98 LEU A C 1
ATOM 771 O O . LEU A 1 98 ? -18.145 -0.678 31.063 1.00 40.47 98 LEU A O 1
ATOM 775 N N . ILE A 1 99 ? -17.481 -1.476 29.073 1.00 37.75 99 ILE A N 1
ATOM 776 C CA . ILE A 1 99 ? -18.477 -2.556 29.013 1.00 37.75 99 ILE A CA 1
ATOM 777 C C . ILE A 1 99 ? -17.874 -3.793 28.324 1.00 37.75 99 ILE A C 1
ATOM 779 O O . ILE A 1 99 ? -18.270 -4.162 27.220 1.00 37.75 99 ILE A O 1
ATOM 783 N N . GLU A 1 100 ? -16.897 -4.409 28.983 1.00 38.41 100 GLU A N 1
ATOM 784 C CA . GLU A 1 100 ? -16.728 -5.869 29.049 1.00 38.41 100 GLU A CA 1
ATOM 785 C C . GLU A 1 100 ? -16.354 -6.232 30.488 1.00 38.41 100 GLU A C 1
ATOM 787 O O . GLU A 1 100 ? -15.457 -5.557 31.044 1.00 38.41 100 GLU A O 1
#

Foldseek 3Di:
DVVVVVVVVVVVVVVVVVVVVVVVVVVVVVVCVVVVNDPDDDPPDDDPDDLCVVVLVVLLVCVVVVNDLCVVCVVSVHDSVVSVVCCVVVVSPPDPVPPD

Sequence (100 aa):
MNSKVLAFAFGLSAEIERRLISQRTMEALARKKKEGKKLGRPKGSLTKITKLTGKENEIKLLLEKKVSVSAIARIFGVNRLTVRHFIKTKNVLLLVDLIE